Protein AF-A0A950KRA6-F1 (afdb_monomer_lite)

Secondary structure (DSSP, 8-state):
------------------------PPPP-------TTTS--HHHHHHHHTT--EEEETTTEEEESSTTTS-EEEE-SSHHHHHHHHHTTSSTTPEEETTEEEE-TT--HHHHHHHHHHHTTTSSPPP-

Sequence (128 aa):
MSQVKAMAAAGVAALVLSGCAGLAKPPGGRGRALDPRTAGQNYLACLRANHLQVSQRGRVGLQVGQPPDGAMIVFEPTAGIAEGQQIEAKAQGAEVIGAALLYPNHTPGSELTLIENCLGQGVKEPKE

Foldseek 3Di:
DDDDDDDDDDDDPPPPPPPPPPPVPPQPDPAQQQPLVPQPVQLVVLCVVVVWDWDDDPDFKIFTDDPPATKIKGFARWLSVVVVCVVVVNLPCFDRQTRITIRRRNPPPVSVVSSSVSCNVRRHRDDD

Radius of gyration: 25.75 Å; chains: 1; bounding box: 39×30×97 Å

pLDDT: mean 78.29, std 19.28, range [37.94, 97.56]

Structure (mmCIF, N/CA/C/O backbone):
data_AF-A0A950KRA6-F1
#
_entry.id   AF-A0A950KRA6-F1
#
loop_
_atom_site.group_PDB
_atom_site.id
_atom_site.type_symbol
_atom_site.label_atom_id
_atom_site.label_alt_id
_atom_site.label_comp_id
_atom_site.label_asym_id
_atom_site.label_entity_id
_atom_site.label_seq_id
_atom_site.pdbx_PDB_ins_code
_atom_site.Cartn_x
_atom_site.Cartn_y
_atom_site.Cartn_z
_atom_site.occupancy
_atom_site.B_iso_or_equiv
_atom_site.auth_seq_id
_atom_site.auth_comp_id
_atom_site.auth_asym_id
_atom_site.auth_atom_id
_atom_site.pdbx_PDB_model_num
ATOM 1 N N . MET A 1 1 ? 19.261 16.788 -84.123 1.00 37.94 1 MET A N 1
ATOM 2 C CA . MET A 1 1 ? 19.718 17.762 -83.105 1.00 37.94 1 MET A CA 1
ATOM 3 C C . MET A 1 1 ? 19.254 17.203 -81.761 1.00 37.94 1 MET A C 1
ATOM 5 O O . MET A 1 1 ? 18.070 17.257 -81.493 1.00 37.94 1 MET A O 1
ATOM 9 N N . SER A 1 2 ? 19.974 16.272 -81.130 1.00 44.88 2 SER A N 1
ATOM 10 C CA . SER A 1 2 ? 21.134 16.467 -80.239 1.00 44.88 2 SER A CA 1
ATOM 11 C C . SER A 1 2 ? 20.905 17.555 -79.184 1.00 44.88 2 SER A C 1
ATOM 13 O O . SER A 1 2 ? 20.818 18.715 -79.578 1.00 44.88 2 SER A O 1
ATOM 15 N N . GLN A 1 3 ? 20.792 17.162 -77.902 1.00 47.28 3 GLN A N 1
ATOM 16 C CA . GLN A 1 3 ? 21.569 17.618 -76.720 1.00 47.28 3 GLN A CA 1
ATOM 17 C C . GLN A 1 3 ? 20.993 16.931 -75.443 1.00 47.28 3 GLN A C 1
ATOM 19 O O . GLN A 1 3 ? 19.798 17.020 -75.196 1.00 47.28 3 GLN A O 1
ATOM 24 N N . VAL A 1 4 ? 21.709 15.961 -74.845 1.00 47.81 4 VAL A N 1
ATOM 25 C CA . VAL A 1 4 ? 22.500 16.015 -73.577 1.00 47.81 4 VAL A CA 1
ATOM 26 C C . VAL A 1 4 ? 21.626 15.877 -72.302 1.00 47.81 4 VAL A C 1
ATOM 28 O O . VAL A 1 4 ? 20.759 16.701 -72.077 1.00 47.81 4 VAL A O 1
ATOM 31 N N . LYS A 1 5 ? 21.622 14.753 -71.555 1.00 44.28 5 LYS A N 1
ATOM 32 C CA . LYS A 1 5 ? 22.588 14.156 -70.583 1.00 44.28 5 LYS A CA 1
ATOM 33 C C . LYS A 1 5 ? 22.610 14.826 -69.190 1.00 44.28 5 LYS A C 1
ATOM 35 O O . LYS A 1 5 ? 22.852 16.019 -69.106 1.00 44.28 5 LYS A O 1
ATOM 40 N N . ALA A 1 6 ? 22.576 13.960 -68.160 1.00 44.31 6 ALA A N 1
ATOM 41 C CA . ALA A 1 6 ? 23.125 14.128 -66.798 1.00 44.31 6 ALA A CA 1
ATOM 42 C C . ALA A 1 6 ? 22.351 15.080 -65.848 1.00 44.31 6 ALA A C 1
ATOM 44 O O . ALA A 1 6 ? 21.774 16.054 -66.292 1.00 44.31 6 ALA A O 1
ATOM 45 N N . MET A 1 7 ? 22.275 14.893 -64.527 1.00 50.66 7 MET A N 1
ATOM 46 C CA . MET A 1 7 ? 22.984 14.013 -63.596 1.00 50.66 7 MET A CA 1
ATOM 47 C C . MET A 1 7 ? 22.224 13.991 -62.255 1.00 50.66 7 MET A C 1
ATOM 49 O O . MET A 1 7 ? 21.517 14.936 -61.916 1.00 50.66 7 MET A O 1
ATOM 53 N N . ALA A 1 8 ? 22.416 12.920 -61.489 1.00 47.19 8 ALA A N 1
ATOM 54 C CA . ALA A 1 8 ? 22.098 12.831 -60.069 1.00 47.19 8 ALA A CA 1
ATOM 55 C C . ALA A 1 8 ? 22.865 13.871 -59.227 1.00 47.19 8 ALA A C 1
ATOM 57 O O . ALA A 1 8 ? 23.981 14.228 -59.596 1.00 47.19 8 ALA A O 1
ATOM 58 N N . 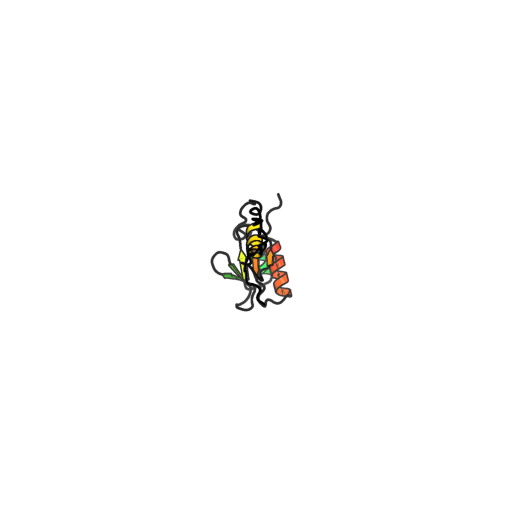ALA A 1 9 ? 22.319 14.250 -58.062 1.00 42.56 9 ALA A N 1
ATOM 59 C CA . ALA A 1 9 ? 22.957 14.082 -56.741 1.00 42.56 9 ALA A CA 1
ATOM 60 C C . ALA A 1 9 ? 22.447 15.076 -55.675 1.00 42.56 9 ALA A C 1
ATOM 62 O O . ALA A 1 9 ? 22.117 16.216 -55.974 1.00 42.56 9 ALA A O 1
ATOM 63 N N . ALA A 1 10 ? 22.529 14.602 -54.424 1.00 46.47 10 ALA A N 1
ATOM 64 C CA . ALA A 1 10 ? 22.533 15.322 -53.146 1.00 46.47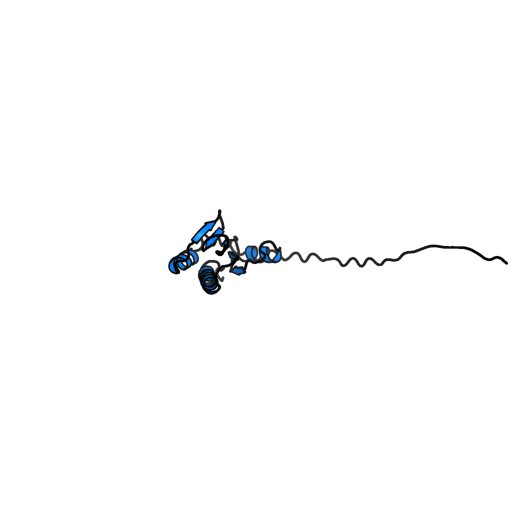 10 ALA A CA 1
ATOM 65 C C . ALA A 1 10 ? 21.193 15.965 -52.716 1.00 46.47 10 ALA A C 1
ATOM 67 O O . ALA A 1 10 ? 20.765 16.972 -53.253 1.00 46.47 10 ALA A O 1
ATOM 68 N N . GLY A 1 11 ? 20.447 15.454 -51.734 1.00 51.53 11 GLY A N 1
ATOM 69 C CA . GLY A 1 11 ? 20.886 14.757 -50.527 1.00 51.53 11 GLY A CA 1
ATOM 70 C C . GLY A 1 11 ? 21.213 15.760 -49.421 1.00 51.53 11 GLY A C 1
ATOM 71 O O . GLY A 1 11 ? 22.381 15.984 -49.141 1.00 51.53 11 GLY A O 1
ATOM 72 N N . VAL A 1 12 ? 20.184 16.338 -48.790 1.00 48.75 12 VAL A N 1
ATOM 73 C CA . VAL A 1 12 ? 20.272 16.952 -47.453 1.00 48.75 12 VAL A CA 1
ATOM 74 C C . VAL A 1 12 ? 18.973 16.633 -46.708 1.00 48.75 12 VAL A C 1
ATOM 76 O O . VAL A 1 12 ? 18.051 17.439 -46.633 1.00 48.75 12 VAL A O 1
ATOM 79 N N . ALA A 1 13 ? 18.871 15.408 -46.191 1.00 48.56 13 ALA A N 1
ATOM 80 C CA . ALA A 1 13 ? 17.908 15.107 -45.141 1.00 48.56 13 ALA A CA 1
ATOM 81 C C . ALA A 1 13 ? 18.483 15.686 -43.844 1.00 48.56 13 ALA A C 1
ATOM 83 O O . ALA A 1 13 ? 19.405 15.120 -43.258 1.00 48.56 13 ALA A O 1
ATOM 84 N N . ALA A 1 14 ? 17.983 16.850 -43.434 1.00 52.31 14 ALA A N 1
ATOM 85 C CA . ALA A 1 14 ? 18.266 17.406 -42.122 1.00 52.31 14 ALA A CA 1
ATOM 86 C C . ALA A 1 14 ? 17.615 16.498 -41.067 1.00 52.31 14 ALA A C 1
ATOM 88 O O . ALA A 1 14 ? 16.454 16.668 -40.701 1.00 52.31 14 ALA A O 1
ATOM 89 N N . LEU A 1 15 ? 18.361 15.489 -40.615 1.00 52.28 15 LEU A N 1
ATOM 90 C CA . LEU A 1 15 ? 18.061 14.748 -39.399 1.00 52.28 15 LEU A CA 1
ATOM 91 C C . LEU A 1 15 ? 18.217 15.728 -38.239 1.00 52.28 15 LEU A C 1
ATOM 93 O O . LEU A 1 15 ? 19.314 15.950 -37.728 1.00 52.28 15 LEU A O 1
ATOM 97 N N . VAL A 1 16 ? 17.110 16.355 -37.854 1.00 57.44 16 VAL A N 1
ATOM 98 C CA . VAL A 1 16 ? 17.010 17.065 -36.586 1.00 57.44 16 VAL A CA 1
ATOM 99 C C . VAL A 1 16 ? 17.116 15.984 -35.515 1.00 57.44 16 VAL A C 1
ATOM 101 O O . VAL A 1 16 ? 16.137 15.309 -35.207 1.00 57.44 16 VAL A O 1
ATOM 104 N N . LEU A 1 17 ? 18.326 15.756 -34.994 1.00 51.03 17 LEU A N 1
ATOM 105 C CA . LEU A 1 17 ? 18.496 15.040 -33.737 1.00 51.03 17 LEU A CA 1
ATOM 106 C C . LEU A 1 17 ? 17.823 15.902 -32.668 1.00 51.03 17 LEU A C 1
ATOM 108 O O . LEU A 1 17 ? 18.447 16.774 -32.065 1.00 51.03 17 LEU A O 1
ATOM 112 N N . SER A 1 18 ? 16.528 15.673 -32.452 1.00 54.06 18 SER A N 1
ATOM 113 C CA . SER A 1 18 ? 15.860 16.027 -31.212 1.00 54.06 18 SER A CA 1
ATOM 114 C C . SER A 1 18 ? 16.571 15.238 -30.122 1.00 54.06 18 SER A C 1
ATOM 116 O O . SER A 1 18 ? 16.256 14.076 -29.865 1.00 54.06 18 SER A O 1
ATOM 118 N N . GLY A 1 19 ? 17.608 15.844 -29.549 1.00 49.25 19 GLY A N 1
ATOM 119 C CA . GLY A 1 19 ? 18.229 15.352 -28.341 1.00 49.25 19 GLY A CA 1
ATOM 120 C C . GLY A 1 19 ? 17.133 15.264 -27.295 1.00 49.25 19 GLY A C 1
ATOM 121 O O . GLY A 1 19 ? 16.722 16.278 -26.736 1.00 49.25 19 GLY A O 1
ATOM 122 N N . CYS A 1 20 ? 16.639 14.052 -27.051 1.00 57.44 20 CYS A N 1
ATOM 123 C CA . CYS A 1 20 ? 16.002 13.713 -25.797 1.00 57.44 20 CYS A CA 1
ATOM 124 C C . CYS A 1 20 ? 17.089 13.907 -24.744 1.00 57.44 20 CYS A C 1
ATOM 126 O O . CYS A 1 20 ? 17.849 12.990 -24.439 1.00 57.44 20 CYS A O 1
ATOM 128 N N . ALA A 1 21 ? 17.228 15.143 -24.263 1.00 53.97 21 ALA A N 1
ATOM 129 C CA . ALA A 1 21 ? 17.930 15.424 -23.036 1.00 53.97 21 ALA A CA 1
ATOM 130 C C . ALA A 1 21 ? 17.238 14.552 -21.996 1.00 53.97 21 ALA A C 1
ATOM 132 O O . ALA A 1 21 ? 16.096 14.812 -21.615 1.00 53.97 21 ALA A O 1
ATOM 133 N N . GLY A 1 22 ? 17.895 13.447 -21.645 1.00 54.59 22 GLY A N 1
ATOM 134 C CA . GLY A 1 22 ? 17.508 12.609 -20.533 1.00 54.59 22 GLY A CA 1
ATOM 135 C C . GLY A 1 22 ? 17.554 13.496 -19.309 1.00 54.59 22 GLY A C 1
ATOM 136 O O . GLY A 1 22 ? 18.608 13.679 -18.704 1.00 54.59 22 GLY A O 1
ATOM 137 N N . LEU A 1 23 ? 16.413 14.100 -18.990 1.00 49.47 23 LEU A N 1
ATOM 138 C CA . LEU A 1 23 ? 16.168 14.740 -17.721 1.00 49.47 23 LEU A CA 1
ATOM 139 C C . LEU A 1 23 ? 16.108 13.589 -16.718 1.00 49.47 23 LEU A C 1
ATOM 141 O O . LEU A 1 23 ? 15.041 13.077 -16.388 1.00 49.47 23 LEU A O 1
ATOM 145 N N . ALA A 1 24 ? 17.285 13.098 -16.328 1.00 54.78 24 ALA A N 1
ATOM 146 C CA . ALA A 1 24 ? 17.423 12.163 -15.236 1.00 54.78 24 ALA A CA 1
ATOM 147 C C . ALA A 1 24 ? 16.881 12.894 -14.010 1.00 54.78 24 ALA A C 1
ATOM 149 O O . ALA A 1 24 ? 17.511 13.824 -13.499 1.00 54.78 24 ALA A O 1
ATOM 150 N N . LYS A 1 25 ? 15.654 12.532 -13.616 1.00 53.78 25 LYS A N 1
ATOM 151 C CA . LYS A 1 25 ? 15.007 13.047 -12.413 1.00 53.78 25 LYS A CA 1
ATOM 152 C C . LYS A 1 25 ? 16.011 12.868 -11.268 1.00 53.78 25 LYS A C 1
ATOM 154 O O . LYS A 1 25 ? 16.517 11.755 -11.098 1.00 53.78 25 LYS A O 1
ATOM 159 N N . PRO A 1 26 ? 16.363 13.935 -10.525 1.00 45.81 26 PRO A N 1
ATOM 160 C CA . PRO A 1 26 ? 17.222 13.777 -9.365 1.00 45.81 26 PRO A CA 1
ATOM 161 C C . PRO A 1 26 ? 16.579 12.731 -8.447 1.00 45.81 26 PRO A C 1
ATOM 163 O O . PRO A 1 26 ? 15.351 12.744 -8.301 1.00 45.81 26 PRO A O 1
ATOM 166 N N . PRO A 1 27 ? 17.365 11.806 -7.867 1.00 53.84 27 PRO A N 1
ATOM 167 C CA . PRO A 1 27 ? 16.826 10.846 -6.918 1.00 53.84 27 PRO A CA 1
ATOM 168 C C . PRO A 1 27 ? 16.094 11.641 -5.838 1.00 53.84 27 PRO A C 1
ATOM 170 O O . PRO A 1 27 ? 16.676 12.556 -5.247 1.00 53.84 27 PRO A O 1
ATOM 173 N N . GLY A 1 28 ? 14.803 11.338 -5.662 1.00 49.22 28 GLY A N 1
ATOM 174 C CA . GLY A 1 28 ? 13.961 11.950 -4.640 1.00 49.22 28 GLY A CA 1
ATOM 175 C C . GLY A 1 28 ? 14.698 11.969 -3.305 1.00 49.22 28 GLY A C 1
ATOM 176 O O . GLY A 1 28 ? 15.484 11.060 -3.023 1.00 49.22 28 GLY A O 1
ATOM 177 N N . GLY A 1 29 ? 14.507 13.056 -2.551 1.00 51.16 29 GLY A N 1
ATOM 178 C CA . GLY A 1 29 ? 15.271 13.383 -1.350 1.00 51.16 29 GLY A CA 1
ATOM 179 C C . GLY A 1 29 ? 15.576 12.159 -0.489 1.00 51.16 29 GLY A C 1
ATOM 180 O O . GLY A 1 29 ? 14.729 11.287 -0.303 1.00 51.16 29 GLY A O 1
ATOM 181 N N . ARG A 1 30 ? 16.810 12.095 0.024 1.00 51.09 30 ARG A N 1
ATOM 182 C CA . ARG A 1 30 ? 17.278 11.056 0.952 1.00 51.09 30 ARG A CA 1
ATOM 183 C C . ARG A 1 30 ? 16.591 11.228 2.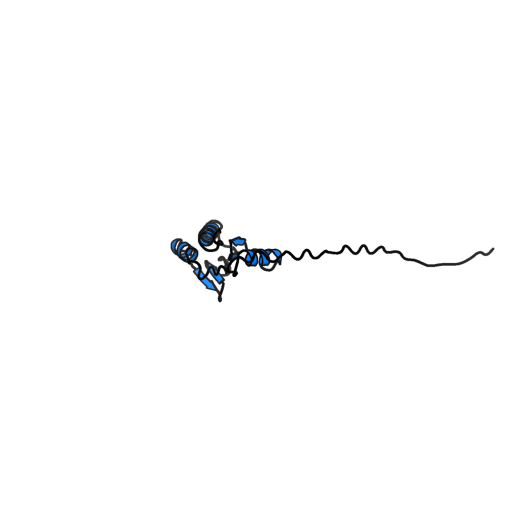314 1.00 51.09 30 ARG A C 1
ATOM 185 O O . ARG A 1 30 ? 17.252 11.515 3.307 1.00 51.09 30 ARG A O 1
ATOM 192 N N . GLY A 1 31 ? 15.269 11.099 2.352 1.00 55.72 31 GLY A N 1
ATOM 193 C CA . GLY A 1 31 ? 14.537 10.882 3.586 1.00 55.72 31 GLY A CA 1
ATOM 194 C C . GLY A 1 31 ? 15.056 9.608 4.245 1.00 55.72 31 GLY A C 1
ATOM 195 O O . GLY A 1 31 ? 15.573 8.703 3.577 1.00 55.72 31 GLY A O 1
ATOM 196 N N . ARG A 1 32 ? 14.968 9.533 5.574 1.00 60.56 32 ARG A N 1
ATOM 197 C CA . ARG A 1 32 ? 15.216 8.271 6.279 1.00 60.56 32 ARG A CA 1
ATOM 198 C C . ARG A 1 32 ? 14.346 7.187 5.647 1.00 60.56 32 ARG A C 1
ATOM 200 O O . ARG A 1 32 ? 13.166 7.427 5.423 1.00 60.56 32 ARG A O 1
ATOM 207 N N . ALA A 1 33 ? 14.927 6.011 5.401 1.00 62.41 33 ALA A N 1
ATOM 208 C CA . ALA A 1 33 ? 14.157 4.846 4.986 1.00 62.41 33 ALA A CA 1
ATOM 209 C C . ALA A 1 33 ? 13.050 4.607 6.023 1.00 62.41 33 ALA A C 1
ATOM 211 O O . ALA A 1 33 ? 13.328 4.236 7.167 1.00 62.41 33 ALA A O 1
ATOM 212 N N . LEU A 1 34 ? 11.812 4.892 5.633 1.00 62.84 34 LEU A N 1
ATOM 213 C CA . LEU A 1 34 ? 10.637 4.540 6.395 1.00 62.84 34 LEU A CA 1
ATOM 214 C C . LEU A 1 34 ? 10.358 3.090 6.036 1.00 62.84 34 LEU A C 1
ATOM 216 O O . LEU A 1 34 ? 9.938 2.794 4.926 1.00 62.84 34 LEU A O 1
ATOM 220 N N . ASP A 1 35 ? 10.601 2.168 6.959 1.00 64.88 35 ASP A N 1
ATOM 221 C CA . ASP A 1 35 ? 10.034 0.838 6.807 1.00 64.88 35 ASP A CA 1
ATOM 222 C C . ASP A 1 35 ? 8.636 0.866 7.440 1.00 64.88 35 ASP A C 1
ATOM 224 O O . ASP A 1 35 ? 8.540 0.735 8.665 1.00 64.88 35 ASP A O 1
ATOM 228 N N . PRO A 1 36 ? 7.545 1.032 6.665 1.00 61.84 36 PRO A N 1
ATOM 229 C CA . PRO A 1 36 ? 6.182 1.032 7.196 1.00 61.84 36 PRO A CA 1
ATOM 230 C C . PRO A 1 36 ? 5.810 -0.305 7.855 1.00 61.84 36 PRO A C 1
ATOM 232 O O . PRO A 1 36 ? 4.761 -0.422 8.474 1.00 61.84 36 PRO A O 1
ATOM 235 N N . ARG A 1 37 ? 6.647 -1.346 7.784 1.00 62.41 37 ARG A N 1
ATOM 236 C CA . ARG A 1 37 ? 6.462 -2.575 8.570 1.00 62.41 37 ARG A CA 1
ATOM 237 C C . ARG A 1 37 ? 6.932 -2.413 10.019 1.00 62.41 37 ARG A C 1
ATOM 239 O O . ARG A 1 37 ? 6.500 -3.188 10.871 1.00 62.41 37 ARG A O 1
ATOM 246 N N . THR A 1 38 ? 7.808 -1.446 10.300 1.00 61.47 38 THR A N 1
ATOM 247 C CA . THR A 1 38 ? 8.429 -1.221 11.621 1.00 61.47 38 THR A CA 1
ATOM 248 C C . THR A 1 38 ? 8.109 0.147 12.225 1.00 61.47 38 THR A C 1
ATOM 250 O O . THR A 1 38 ? 8.038 0.263 13.447 1.00 61.47 38 THR A O 1
ATOM 253 N N . ALA A 1 39 ? 7.849 1.167 11.401 1.00 57.81 39 ALA A N 1
ATOM 254 C CA . ALA A 1 39 ? 7.203 2.397 11.841 1.00 57.81 39 ALA A CA 1
ATOM 255 C C . ALA A 1 39 ? 5.769 2.045 12.256 1.00 57.81 39 ALA A C 1
ATOM 257 O O . ALA A 1 39 ? 5.074 1.374 11.496 1.00 57.81 39 ALA A O 1
ATOM 258 N N . GLY A 1 40 ? 5.381 2.411 13.485 1.00 59.69 40 GLY A N 1
ATOM 259 C CA . GLY A 1 40 ? 4.198 1.911 14.200 1.00 59.69 40 GLY A CA 1
ATOM 260 C C . GLY A 1 40 ? 3.053 1.474 13.284 1.00 59.69 40 GLY A C 1
ATOM 261 O O . GLY A 1 40 ? 2.509 2.284 12.537 1.00 59.69 40 GLY A O 1
ATOM 262 N N . GLN A 1 41 ? 2.711 0.181 13.335 1.00 65.62 41 GLN A N 1
ATOM 263 C CA . GLN A 1 41 ? 1.754 -0.505 12.452 1.00 65.62 41 GLN A CA 1
ATOM 264 C C . GLN A 1 41 ? 0.286 -0.072 12.669 1.00 65.62 41 GLN A C 1
ATOM 266 O O . GLN A 1 41 ? -0.637 -0.888 12.630 1.00 65.62 41 GLN A O 1
ATOM 271 N N . ASN A 1 42 ? 0.048 1.219 12.894 1.00 78.88 42 ASN A N 1
ATOM 272 C CA . ASN A 1 42 ? -1.262 1.805 13.145 1.00 78.88 42 ASN A CA 1
ATOM 273 C C . ASN A 1 42 ? -2.226 1.530 11.986 1.00 78.88 42 ASN A C 1
ATOM 275 O O . ASN A 1 42 ? -3.404 1.284 12.224 1.00 78.88 42 ASN A O 1
ATOM 279 N N . TYR A 1 43 ? -1.728 1.449 10.747 1.00 86.38 43 TYR A N 1
ATOM 280 C CA . TYR A 1 43 ? -2.554 1.051 9.606 1.00 86.38 43 TYR A CA 1
ATOM 281 C C . TYR A 1 43 ? -3.017 -0.412 9.701 1.00 86.38 43 TYR A C 1
ATOM 283 O O . TYR A 1 43 ? -4.181 -0.671 9.438 1.00 86.38 43 TYR A O 1
ATOM 291 N N . LEU A 1 44 ? -2.182 -1.375 10.127 1.00 88.06 44 LEU A N 1
ATOM 292 C CA . LEU A 1 44 ? -2.622 -2.772 10.298 1.00 88.06 44 LEU A CA 1
ATOM 293 C C . LEU A 1 44 ? -3.663 -2.899 11.408 1.00 88.06 44 LEU A C 1
ATOM 295 O O . LEU A 1 44 ? -4.622 -3.657 11.266 1.00 88.06 44 LEU A O 1
ATOM 299 N N . ALA A 1 45 ? -3.481 -2.160 12.504 1.00 89.25 45 ALA A N 1
ATOM 300 C CA . ALA A 1 45 ? -4.479 -2.083 13.562 1.00 89.25 45 ALA A CA 1
ATOM 301 C C . ALA A 1 45 ? -5.793 -1.480 13.036 1.00 89.25 45 ALA A C 1
ATOM 303 O O . ALA A 1 45 ? -6.851 -2.058 13.263 1.00 89.25 45 ALA A O 1
ATOM 304 N N . CYS A 1 46 ? -5.722 -0.389 12.266 1.00 92.00 46 CYS A N 1
ATOM 305 C CA . CYS A 1 46 ? -6.877 0.244 11.630 1.00 92.00 46 CYS A CA 1
ATOM 306 C C . CYS A 1 46 ? -7.600 -0.699 10.655 1.00 92.00 46 CYS A C 1
ATOM 308 O O . CYS A 1 46 ? -8.819 -0.839 10.736 1.00 92.00 46 CYS A O 1
ATOM 310 N N . LEU A 1 47 ? -6.870 -1.400 9.780 1.00 92.44 47 LEU A N 1
ATOM 311 C CA . LEU A 1 47 ? -7.454 -2.348 8.825 1.00 92.44 47 LEU A CA 1
ATOM 312 C C . LEU A 1 47 ? -8.205 -3.468 9.562 1.00 92.44 47 LEU A C 1
ATOM 314 O O . LEU A 1 47 ? -9.345 -3.782 9.228 1.00 92.44 47 LEU A O 1
ATOM 318 N N . ARG A 1 48 ? -7.599 -4.025 10.620 1.00 91.25 48 ARG A N 1
ATOM 319 C CA . ARG A 1 48 ? -8.226 -5.070 11.445 1.00 91.25 48 ARG A CA 1
ATOM 320 C C . ARG A 1 48 ? -9.422 -4.557 12.244 1.00 91.25 48 ARG A C 1
ATOM 322 O O . ARG A 1 48 ? -10.404 -5.280 12.372 1.00 91.25 48 ARG A O 1
ATOM 329 N N . ALA A 1 49 ? -9.358 -3.330 12.760 1.00 93.69 49 ALA A N 1
ATOM 330 C CA . ALA A 1 49 ? -10.463 -2.700 13.483 1.00 93.69 49 ALA A CA 1
ATOM 331 C C . ALA A 1 49 ? -11.685 -2.452 12.582 1.00 93.69 49 ALA A C 1
ATOM 333 O O . ALA A 1 49 ? -12.810 -2.491 13.064 1.00 93.69 49 ALA A O 1
ATOM 334 N N . ASN A 1 50 ? -11.472 -2.268 11.276 1.00 95.06 50 ASN A N 1
ATOM 335 C CA . ASN A 1 50 ? -12.535 -2.191 10.270 1.00 95.06 50 ASN A CA 1
ATOM 336 C C . ASN A 1 50 ? -12.961 -3.570 9.731 1.00 95.06 50 ASN A C 1
ATOM 338 O O . ASN A 1 50 ? -13.645 -3.649 8.715 1.00 95.06 50 ASN A 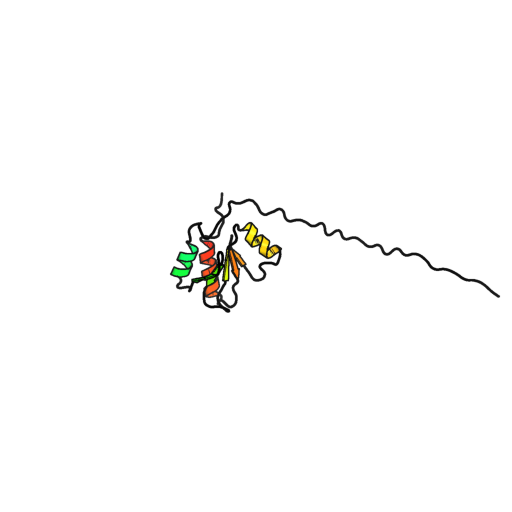O 1
ATOM 342 N N . HIS A 1 51 ? -12.560 -4.662 10.392 1.00 95.19 51 HIS A N 1
ATOM 343 C CA . HIS A 1 51 ? -12.894 -6.041 10.021 1.00 95.19 51 HIS A CA 1
ATOM 344 C C . HIS A 1 51 ? -12.448 -6.456 8.610 1.00 95.19 51 HIS A C 1
ATOM 346 O O . HIS A 1 51 ? -12.981 -7.411 8.042 1.00 95.19 51 HIS A O 1
ATOM 352 N N . LEU A 1 52 ? -11.435 -5.785 8.058 1.00 94.88 52 LEU A N 1
ATOM 353 C CA . LEU A 1 52 ? -10.877 -6.152 6.765 1.00 94.88 52 LEU A CA 1
ATOM 354 C C . LEU A 1 52 ? -10.008 -7.404 6.910 1.00 94.88 52 LEU A C 1
ATOM 356 O O . LEU A 1 52 ? -9.163 -7.506 7.807 1.00 94.88 52 LEU A O 1
ATOM 360 N N . GLN A 1 53 ? -10.205 -8.370 6.014 1.00 94.31 53 GLN A N 1
ATOM 361 C CA . GLN A 1 53 ? -9.364 -9.563 5.962 1.00 94.31 53 GLN A CA 1
ATOM 362 C C . GLN A 1 53 ? -8.003 -9.175 5.395 1.00 94.31 53 GLN A C 1
ATOM 364 O O . GLN A 1 53 ? -7.909 -8.842 4.221 1.00 94.31 53 GLN A O 1
ATOM 369 N N . VAL A 1 54 ? -6.952 -9.221 6.212 1.00 93.62 54 VAL A N 1
ATOM 370 C CA . VAL A 1 54 ? -5.591 -8.874 5.782 1.00 93.62 54 VAL A CA 1
ATOM 371 C C . VAL A 1 54 ? -4.680 -10.083 5.916 1.00 93.62 54 VAL A C 1
ATOM 373 O O . VAL A 1 54 ? -4.563 -10.665 6.995 1.00 93.62 54 VAL A O 1
ATOM 376 N N . SER A 1 55 ? -3.983 -10.426 4.838 1.00 93.19 55 SER A N 1
ATOM 377 C CA . SER A 1 55 ? -2.952 -11.463 4.824 1.00 93.19 55 SER A CA 1
ATOM 378 C C . SER A 1 55 ? -1.636 -10.917 4.277 1.00 93.19 55 SER A C 1
ATOM 380 O O . SER A 1 55 ? -1.612 -9.982 3.478 1.00 93.19 55 SER A O 1
ATOM 382 N N . GLN A 1 56 ? -0.513 -11.466 4.739 1.00 91.19 56 GLN A N 1
ATOM 383 C CA . GLN A 1 56 ? 0.793 -11.103 4.193 1.00 91.19 56 GLN A CA 1
ATOM 384 C C . GLN A 1 56 ? 1.000 -11.762 2.831 1.00 91.19 56 GLN A C 1
ATOM 386 O O . GLN A 1 56 ? 0.733 -12.950 2.655 1.00 91.19 56 GLN A O 1
ATOM 391 N N . ARG A 1 57 ? 1.541 -10.995 1.884 1.00 89.75 57 ARG A N 1
ATOM 392 C CA . ARG A 1 57 ? 1.927 -11.462 0.554 1.00 89.75 57 ARG A CA 1
ATOM 393 C C . ARG A 1 57 ? 3.416 -11.203 0.347 1.00 89.75 57 ARG A C 1
ATOM 395 O O . ARG A 1 57 ? 3.846 -10.088 0.063 1.00 89.75 57 ARG A O 1
ATOM 402 N N . GLY A 1 58 ? 4.223 -12.251 0.487 1.00 88.00 58 GLY A N 1
ATOM 403 C CA . GLY A 1 58 ? 5.680 -12.126 0.422 1.00 88.00 58 GLY A CA 1
ATOM 404 C C . GLY A 1 58 ? 6.248 -11.292 1.577 1.00 88.00 58 GLY A C 1
ATOM 405 O O . GLY A 1 58 ? 5.693 -11.267 2.670 1.00 88.00 58 GLY A O 1
ATOM 406 N N . ARG A 1 59 ? 7.389 -10.628 1.349 1.00 85.38 59 ARG A N 1
ATOM 407 C CA . ARG A 1 59 ? 8.128 -9.903 2.407 1.00 85.38 59 ARG A CA 1
ATOM 408 C C . ARG A 1 59 ? 7.686 -8.453 2.619 1.00 85.38 59 ARG A C 1
ATOM 410 O O . ARG A 1 59 ? 7.993 -7.871 3.660 1.00 85.38 59 ARG A O 1
ATOM 417 N N . VAL A 1 60 ? 7.061 -7.855 1.610 1.00 87.44 60 VAL A N 1
ATOM 418 C CA . VAL A 1 60 ? 6.753 -6.413 1.553 1.00 87.44 60 VAL A CA 1
ATOM 419 C C . VAL A 1 60 ? 5.315 -6.136 1.121 1.00 87.44 60 VAL A C 1
ATOM 421 O O . VAL A 1 60 ? 4.956 -4.983 0.922 1.00 87.44 60 VAL A O 1
ATOM 424 N N . GLY A 1 61 ? 4.494 -7.175 0.958 1.00 91.50 61 GLY A N 1
ATOM 425 C CA . GLY A 1 61 ? 3.130 -7.043 0.470 1.00 91.50 61 GLY A CA 1
ATOM 426 C C . GLY A 1 61 ? 2.083 -7.426 1.507 1.00 91.50 61 GLY A C 1
ATOM 427 O O . GLY A 1 61 ? 2.306 -8.297 2.353 1.00 91.50 61 GLY A O 1
ATOM 428 N N . LEU A 1 62 ? 0.911 -6.816 1.389 1.00 93.44 62 LEU A N 1
ATOM 429 C CA . LEU A 1 62 ? -0.323 -7.244 2.031 1.00 93.44 62 LEU A CA 1
ATOM 430 C C . LEU A 1 62 ? -1.393 -7.463 0.968 1.00 93.44 62 LEU A C 1
ATOM 432 O O . LEU A 1 62 ? -1.454 -6.754 -0.033 1.00 93.44 62 LEU A O 1
ATOM 436 N N . GLN A 1 63 ? -2.247 -8.438 1.219 1.00 95.94 63 GLN A N 1
ATOM 437 C CA . GLN A 1 63 ? -3.484 -8.657 0.496 1.00 95.94 63 GLN A CA 1
ATOM 438 C C . GLN A 1 63 ? -4.633 -8.321 1.443 1.00 95.94 63 GLN A C 1
ATOM 440 O O . GLN A 1 63 ? -4.705 -8.882 2.539 1.00 95.94 63 GLN A O 1
ATOM 445 N N . VAL A 1 64 ? -5.510 -7.416 1.019 1.00 96.00 64 VAL A N 1
ATOM 446 C CA . VAL A 1 64 ? -6.776 -7.114 1.689 1.00 96.00 64 VAL A CA 1
ATOM 447 C C . VAL A 1 64 ? -7.892 -7.792 0.898 1.00 96.00 64 VAL A C 1
ATOM 449 O O . VAL A 1 64 ? -7.913 -7.701 -0.326 1.00 96.00 64 VAL A O 1
ATOM 452 N N . GLY A 1 65 ? -8.766 -8.543 1.563 1.00 95.00 65 GLY A N 1
ATOM 453 C CA . GLY A 1 65 ? -9.755 -9.395 0.901 1.00 95.00 65 GLY A CA 1
ATOM 454 C C . GLY A 1 65 ? -9.134 -10.622 0.219 1.00 95.00 65 GLY A C 1
ATOM 455 O O . GLY A 1 65 ? -8.042 -11.070 0.578 1.00 95.00 65 GLY A O 1
ATOM 456 N N . GLN A 1 66 ? -9.846 -11.188 -0.758 1.00 93.50 66 GLN A N 1
ATOM 457 C CA . GLN A 1 66 ? -9.430 -12.398 -1.474 1.00 93.50 66 GLN A CA 1
ATOM 458 C C . GLN A 1 66 ? -8.973 -12.070 -2.903 1.00 93.50 66 GLN A C 1
ATOM 460 O O . GLN A 1 66 ? -9.637 -11.288 -3.584 1.00 93.50 66 GLN A O 1
ATOM 465 N N . PRO A 1 67 ? -7.878 -12.670 -3.398 1.00 92.00 67 PRO A N 1
ATOM 466 C CA . PRO A 1 67 ? -7.533 -12.602 -4.813 1.00 92.00 67 PRO A CA 1
ATOM 467 C C . PRO A 1 67 ? -8.620 -13.247 -5.701 1.00 92.00 67 PRO A C 1
ATOM 469 O O . PRO A 1 67 ? -9.242 -14.221 -5.274 1.00 92.00 67 PRO A O 1
ATOM 472 N N . PRO A 1 68 ? -8.804 -12.781 -6.950 1.00 91.31 68 PRO A N 1
ATOM 473 C CA . PRO A 1 68 ? -8.070 -11.686 -7.593 1.00 91.31 68 PRO A CA 1
ATOM 474 C C . PRO A 1 68 ? -8.625 -10.288 -7.270 1.00 91.31 68 PRO A C 1
ATOM 476 O O . PRO A 1 68 ? -8.018 -9.297 -7.666 1.00 91.31 68 PRO A O 1
ATOM 479 N N . ASP A 1 69 ? -9.754 -10.203 -6.570 1.00 91.56 69 ASP A N 1
ATOM 480 C CA . ASP A 1 69 ? -10.557 -8.979 -6.500 1.00 91.56 69 ASP A CA 1
ATOM 481 C C . ASP A 1 69 ? -10.116 -8.007 -5.406 1.00 91.56 69 ASP A C 1
ATOM 483 O O . ASP A 1 69 ? -10.223 -6.794 -5.582 1.00 91.56 69 ASP A O 1
ATOM 487 N N . GLY A 1 70 ? -9.592 -8.521 -4.295 1.00 95.25 70 GLY A N 1
ATOM 488 C CA . GLY A 1 70 ? -9.183 -7.710 -3.156 1.00 95.25 70 GLY A CA 1
ATOM 489 C C . GLY A 1 70 ? -7.925 -6.878 -3.417 1.00 95.25 70 GLY A C 1
ATOM 490 O O . GLY A 1 70 ? -7.046 -7.278 -4.189 1.00 95.25 70 GLY A O 1
ATOM 491 N N . ALA A 1 71 ? -7.803 -5.740 -2.737 1.00 97.56 71 ALA A N 1
ATOM 492 C CA . ALA A 1 71 ? -6.691 -4.814 -2.906 1.00 97.56 71 ALA A CA 1
ATOM 493 C C . ALA A 1 71 ? -5.346 -5.423 -2.489 1.00 97.56 71 ALA A C 1
ATOM 495 O O . ALA A 1 71 ? -5.234 -6.157 -1.503 1.00 97.56 71 ALA A O 1
ATOM 496 N N . MET A 1 72 ? -4.290 -5.056 -3.209 1.00 97.00 72 MET A N 1
ATOM 497 C CA . MET A 1 72 ? -2.917 -5.408 -2.858 1.00 97.00 72 MET A CA 1
ATOM 498 C C . MET A 1 72 ? -2.153 -4.156 -2.443 1.00 97.00 72 MET A C 1
ATOM 500 O O . MET A 1 72 ? -2.178 -3.150 -3.137 1.00 97.00 72 MET A O 1
ATOM 504 N N . ILE A 1 73 ? -1.427 -4.231 -1.334 1.00 94.88 73 ILE A N 1
ATOM 505 C CA . ILE A 1 73 ? -0.557 -3.156 -0.857 1.00 94.88 73 ILE A CA 1
ATOM 506 C C . ILE A 1 73 ? 0.879 -3.647 -0.968 1.00 94.88 73 ILE A C 1
ATOM 508 O O . ILE A 1 73 ? 1.188 -4.727 -0.468 1.00 94.88 73 ILE A O 1
ATOM 512 N N . VAL A 1 74 ? 1.759 -2.872 -1.592 1.00 94.12 74 VAL A N 1
ATOM 513 C CA . VAL A 1 74 ? 3.201 -3.141 -1.648 1.00 94.12 74 VAL A CA 1
ATOM 514 C C . VAL A 1 74 ? 3.934 -1.982 -0.993 1.00 94.12 74 VAL A C 1
ATOM 516 O O . VAL A 1 74 ? 3.721 -0.830 -1.354 1.00 94.12 74 VAL A O 1
ATOM 519 N N . PHE A 1 75 ? 4.784 -2.276 -0.018 1.00 90.75 75 PHE A N 1
ATOM 520 C CA . PHE A 1 75 ? 5.555 -1.262 0.688 1.00 90.75 75 PHE A CA 1
ATOM 521 C C . PHE A 1 75 ? 6.935 -1.081 0.073 1.00 90.75 75 PHE A C 1
ATOM 523 O O . PHE A 1 75 ? 7.685 -2.045 -0.089 1.00 90.75 75 PHE A O 1
ATOM 530 N N . GLU A 1 76 ? 7.275 0.173 -0.186 1.00 90.06 76 GLU A N 1
ATOM 531 C CA . GLU A 1 76 ? 8.605 0.617 -0.570 1.00 90.06 76 GLU A CA 1
ATOM 532 C C . GLU A 1 76 ? 9.340 1.224 0.638 1.00 90.06 76 GLU A C 1
ATOM 534 O O . GLU A 1 76 ? 8.711 1.584 1.635 1.00 90.06 76 GLU A O 1
ATOM 539 N N . PRO A 1 77 ? 10.679 1.349 0.593 1.00 86.06 77 PRO A N 1
ATOM 540 C CA . PRO A 1 77 ? 11.442 1.912 1.708 1.00 86.06 77 PRO A CA 1
ATOM 541 C C . PRO A 1 77 ? 11.235 3.415 1.950 1.00 86.06 77 PRO A C 1
ATOM 543 O O . PRO A 1 77 ? 11.626 3.911 3.001 1.00 86.06 77 PRO A O 1
ATOM 546 N N . THR A 1 78 ? 10.725 4.172 0.976 1.00 84.69 78 THR A N 1
ATOM 547 C CA . THR A 1 78 ? 10.427 5.610 1.113 1.00 84.69 78 THR A CA 1
ATOM 548 C C . THR A 1 78 ? 9.282 6.005 0.189 1.00 84.69 78 THR A C 1
ATOM 550 O O . THR A 1 78 ? 8.989 5.304 -0.786 1.00 84.69 78 THR A O 1
ATOM 553 N N . ALA A 1 79 ? 8.671 7.164 0.449 1.00 87.25 79 ALA A N 1
ATOM 554 C CA . ALA A 1 79 ? 7.650 7.705 -0.443 1.00 87.25 79 ALA A CA 1
ATOM 555 C C . ALA A 1 79 ? 8.224 8.059 -1.822 1.00 87.25 79 ALA A C 1
ATOM 557 O O . ALA A 1 79 ? 7.605 7.784 -2.847 1.00 87.25 79 ALA A O 1
ATOM 558 N N . GLY A 1 80 ? 9.455 8.582 -1.857 1.00 88.94 80 GLY A N 1
ATOM 559 C CA . GLY A 1 80 ? 10.146 8.892 -3.109 1.00 88.94 80 GLY A CA 1
ATOM 560 C C . GLY A 1 80 ? 10.407 7.663 -3.987 1.00 88.94 80 GLY A C 1
ATOM 561 O O . GLY A 1 80 ? 10.342 7.772 -5.210 1.00 88.94 80 GLY A O 1
ATOM 562 N N . ILE A 1 81 ? 10.664 6.489 -3.392 1.00 90.25 81 ILE A N 1
ATOM 563 C CA . ILE A 1 81 ? 10.793 5.238 -4.155 1.00 90.25 81 ILE A CA 1
ATOM 564 C C . ILE A 1 81 ? 9.428 4.818 -4.709 1.00 90.25 81 ILE A C 1
ATOM 566 O O . ILE A 1 81 ? 9.345 4.515 -5.896 1.00 90.25 81 ILE A O 1
ATOM 570 N N . ALA A 1 82 ? 8.363 4.859 -3.901 1.00 91.06 82 ALA A N 1
ATOM 571 C CA . ALA A 1 82 ? 7.010 4.538 -4.364 1.00 91.06 82 ALA A CA 1
ATOM 572 C C . ALA A 1 82 ? 6.568 5.439 -5.534 1.00 91.06 82 ALA A C 1
ATOM 574 O O . ALA A 1 82 ? 6.121 4.937 -6.566 1.00 91.06 82 ALA A O 1
ATOM 575 N N . GLU A 1 83 ? 6.777 6.754 -5.429 1.00 92.12 83 GLU A N 1
ATOM 576 C CA . GLU A 1 83 ? 6.516 7.702 -6.522 1.00 92.12 83 GLU A CA 1
ATOM 577 C C . GLU A 1 83 ? 7.380 7.392 -7.758 1.00 92.12 83 GLU A C 1
ATOM 579 O O . GLU A 1 83 ? 6.895 7.396 -8.892 1.00 92.12 83 GLU A O 1
ATOM 584 N N . GLY A 1 84 ? 8.658 7.063 -7.546 1.00 93.56 84 GLY A N 1
ATOM 585 C CA . GLY A 1 84 ? 9.573 6.650 -8.608 1.00 93.56 84 GLY A CA 1
ATOM 586 C C . GLY A 1 84 ? 9.052 5.455 -9.411 1.00 93.56 84 GLY A C 1
ATOM 587 O O . GLY A 1 84 ? 9.086 5.491 -10.640 1.00 93.56 84 GLY A O 1
ATOM 588 N N . GLN A 1 85 ? 8.488 4.439 -8.749 1.00 94.75 85 GLN A N 1
ATOM 589 C CA . GLN A 1 85 ? 7.920 3.266 -9.428 1.00 94.75 85 GLN A CA 1
ATOM 590 C C . GLN A 1 85 ? 6.756 3.630 -10.363 1.00 94.75 85 GLN A C 1
ATOM 592 O O . GLN A 1 85 ? 6.609 3.019 -11.425 1.00 94.75 85 GLN A O 1
ATOM 597 N N . GLN A 1 86 ? 5.931 4.622 -10.015 1.00 90.94 86 GLN A N 1
ATOM 598 C CA . GLN A 1 86 ? 4.877 5.103 -10.915 1.00 90.94 86 GLN A CA 1
ATOM 599 C C . GLN A 1 86 ? 5.456 5.831 -12.130 1.00 90.94 86 GLN A C 1
ATOM 601 O O . GLN A 1 86 ? 5.033 5.578 -13.258 1.00 90.94 86 GLN A O 1
ATOM 606 N N . ILE A 1 87 ? 6.445 6.703 -11.913 1.00 90.56 87 ILE A N 1
ATOM 607 C CA . ILE A 1 87 ? 7.095 7.483 -12.979 1.00 90.56 87 ILE A CA 1
ATOM 608 C C . ILE A 1 87 ? 7.806 6.568 -13.975 1.00 90.56 87 ILE A C 1
ATOM 610 O O . ILE A 1 87 ? 7.747 6.789 -15.181 1.00 90.56 87 ILE A O 1
ATOM 614 N N . GLU A 1 88 ? 8.442 5.513 -13.477 1.00 95.00 88 GLU A N 1
ATOM 615 C CA . GLU A 1 88 ? 9.113 4.501 -14.292 1.00 95.00 88 GLU A CA 1
ATOM 616 C C . GLU A 1 88 ? 8.140 3.490 -14.923 1.00 95.00 88 GLU A C 1
ATOM 618 O O . GLU A 1 88 ? 8.582 2.509 -15.518 1.00 95.00 88 GLU A O 1
ATOM 623 N N . ALA A 1 89 ? 6.824 3.705 -14.796 1.00 93.06 89 ALA A N 1
ATOM 624 C CA . ALA A 1 89 ? 5.771 2.819 -15.292 1.00 93.06 89 ALA A CA 1
ATOM 625 C C . ALA A 1 89 ? 5.846 1.374 -14.750 1.00 93.06 89 ALA A C 1
ATOM 627 O O . ALA A 1 89 ? 5.320 0.446 -15.362 1.00 93.06 89 ALA A O 1
ATOM 628 N N . LYS A 1 90 ? 6.465 1.175 -13.581 1.00 94.19 90 LYS A N 1
ATOM 629 C CA . LYS A 1 90 ? 6.591 -0.127 -12.904 1.00 94.19 90 LYS A CA 1
ATOM 630 C C . LYS A 1 90 ? 5.432 -0.432 -11.956 1.00 94.19 90 LYS A C 1
ATOM 632 O O . LYS A 1 90 ? 5.183 -1.597 -11.666 1.00 94.19 90 LYS A O 1
ATOM 637 N N . ALA A 1 91 ? 4.715 0.596 -11.503 1.00 95.00 91 ALA A N 1
ATOM 638 C CA . ALA A 1 91 ? 3.556 0.484 -10.616 1.00 95.00 91 ALA A CA 1
ATOM 639 C C . ALA A 1 91 ? 2.278 1.054 -11.256 1.00 95.00 91 ALA A C 1
ATOM 641 O O . ALA A 1 91 ? 1.534 1.817 -10.638 1.00 95.00 91 ALA A O 1
ATOM 642 N N . GLN A 1 92 ? 2.033 0.732 -12.529 1.00 92.75 92 GLN A N 1
ATOM 643 C CA . GLN A 1 92 ? 0.819 1.178 -13.216 1.00 92.75 92 GLN A CA 1
ATOM 644 C C . GLN A 1 92 ? -0.435 0.622 -12.533 1.00 92.75 92 GLN A C 1
ATOM 646 O O . GLN A 1 92 ? -0.505 -0.561 -12.205 1.00 92.75 92 GLN A O 1
ATOM 651 N N . GLY A 1 93 ? -1.425 1.490 -12.320 1.00 92.62 93 GLY A N 1
ATOM 652 C CA . GLY A 1 93 ? -2.662 1.138 -11.622 1.00 92.62 93 GLY A CA 1
ATOM 653 C C . GLY A 1 93 ? -2.543 1.076 -10.097 1.00 92.62 93 GLY A C 1
ATOM 654 O O . GLY A 1 93 ? -3.552 0.838 -9.440 1.00 92.62 93 GLY A O 1
ATOM 655 N N . ALA A 1 94 ? -1.355 1.309 -9.528 1.00 96.62 94 ALA A N 1
ATOM 656 C CA . ALA A 1 94 ? -1.224 1.574 -8.102 1.00 96.62 94 ALA A CA 1
ATOM 657 C C . ALA A 1 94 ? -1.510 3.045 -7.801 1.00 96.62 94 ALA A C 1
ATOM 659 O O . ALA A 1 94 ? -1.127 3.918 -8.576 1.00 96.62 94 ALA A O 1
ATOM 660 N N . GLU A 1 95 ? -2.081 3.320 -6.640 1.00 94.94 95 GLU A N 1
ATOM 661 C CA . GLU A 1 95 ? -2.054 4.618 -5.984 1.00 94.94 95 GLU A CA 1
ATOM 662 C C . GLU A 1 95 ? -0.862 4.689 -5.023 1.00 94.94 95 GLU A C 1
ATOM 664 O O . GLU A 1 95 ? -0.573 3.734 -4.301 1.00 94.94 95 GLU A O 1
ATOM 669 N N . VAL A 1 96 ? -0.158 5.822 -5.008 1.00 94.25 96 VAL A N 1
ATOM 670 C CA . VAL A 1 96 ? 0.943 6.067 -4.068 1.00 94.25 96 VAL A CA 1
ATOM 671 C C . VAL A 1 96 ? 0.399 6.772 -2.834 1.00 94.25 96 VAL A C 1
ATOM 673 O O . VAL A 1 96 ? -0.056 7.911 -2.904 1.00 94.25 96 VAL A O 1
ATOM 676 N N . ILE A 1 97 ? 0.516 6.117 -1.682 1.00 91.94 97 ILE A N 1
ATOM 677 C CA . ILE A 1 97 ? 0.166 6.676 -0.377 1.00 91.94 97 ILE A CA 1
ATOM 678 C C . ILE A 1 97 ? 1.419 6.602 0.481 1.00 91.94 97 ILE A C 1
ATOM 680 O O . ILE A 1 97 ? 1.756 5.543 1.007 1.00 91.94 97 ILE A O 1
ATOM 684 N N . GLY A 1 98 ? 2.141 7.719 0.601 1.00 89.62 98 GLY A N 1
ATOM 685 C CA . GLY A 1 98 ? 3.447 7.736 1.261 1.00 89.62 98 GLY A CA 1
ATOM 686 C C . GLY A 1 98 ? 4.368 6.659 0.679 1.00 89.62 98 GLY A C 1
ATOM 687 O O . GLY A 1 98 ? 4.569 6.616 -0.528 1.00 89.62 98 GLY A O 1
ATOM 688 N N . ALA A 1 99 ? 4.893 5.771 1.525 1.00 89.62 99 ALA A N 1
ATOM 689 C CA . ALA A 1 99 ? 5.747 4.655 1.110 1.00 89.62 99 ALA A CA 1
ATOM 690 C C . ALA A 1 99 ? 4.987 3.400 0.611 1.00 89.62 99 ALA A C 1
ATOM 692 O O . ALA A 1 99 ? 5.599 2.351 0.420 1.00 89.62 99 ALA A O 1
ATOM 693 N N . ALA A 1 100 ? 3.664 3.453 0.437 1.00 92.25 100 ALA A N 1
ATOM 694 C CA . ALA A 1 100 ? 2.850 2.324 -0.015 1.00 92.25 100 ALA A CA 1
ATOM 695 C C . ALA A 1 100 ? 2.335 2.513 -1.449 1.00 92.25 100 ALA A C 1
ATOM 697 O O . ALA A 1 100 ? 1.887 3.594 -1.823 1.00 92.25 100 ALA A O 1
ATOM 698 N N . LEU A 1 101 ? 2.341 1.423 -2.214 1.00 95.56 101 LEU A N 1
ATOM 699 C CA . LEU A 1 101 ? 1.681 1.262 -3.505 1.00 95.56 101 LEU A CA 1
ATOM 700 C C . LEU A 1 101 ? 0.406 0.437 -3.302 1.00 95.56 101 LEU A C 1
ATOM 702 O O . LEU A 1 101 ? 0.482 -0.763 -3.025 1.00 95.56 101 LEU A O 1
ATOM 706 N N . LEU A 1 102 ? -0.755 1.074 -3.414 1.00 96.88 102 LEU A N 1
ATOM 707 C CA . LEU A 1 102 ? -2.070 0.452 -3.279 1.00 96.88 102 LEU A CA 1
ATOM 708 C C . LEU A 1 102 ? -2.629 0.112 -4.660 1.00 96.88 102 LEU A C 1
ATOM 710 O O . LEU A 1 102 ? -2.955 1.002 -5.429 1.00 96.88 102 LEU A O 1
ATOM 714 N N . TYR A 1 103 ? -2.779 -1.169 -4.965 1.00 97.56 103 TYR A N 1
ATOM 715 C CA . TYR A 1 103 ? -3.437 -1.670 -6.168 1.00 97.56 103 TYR A CA 1
ATOM 716 C C . TYR A 1 103 ? -4.897 -1.997 -5.825 1.00 97.56 103 TYR A C 1
ATOM 718 O O . TYR A 1 103 ? -5.130 -2.985 -5.118 1.00 97.56 103 TYR A O 1
ATOM 726 N N . PRO A 1 104 ? -5.882 -1.208 -6.297 1.00 96.62 104 PRO A N 1
ATOM 727 C CA . PRO A 1 104 ? -7.283 -1.373 -5.900 1.00 96.62 104 PRO A CA 1
ATOM 728 C C . PRO A 1 104 ? -7.913 -2.686 -6.373 1.00 96.62 104 PRO A C 1
ATOM 730 O O . PRO A 1 104 ? -8.805 -3.217 -5.711 1.00 96.62 104 PRO A O 1
ATOM 733 N N . ASN A 1 105 ? -7.449 -3.218 -7.510 1.00 95.50 105 ASN A N 1
ATOM 734 C CA . ASN A 1 105 ? -8.074 -4.342 -8.213 1.00 95.50 105 ASN A CA 1
ATOM 735 C C . ASN A 1 105 ? -9.586 -4.091 -8.411 1.00 95.50 105 ASN A C 1
ATOM 737 O O . ASN A 1 105 ? -9.947 -3.066 -8.986 1.00 95.50 105 ASN A O 1
ATOM 741 N N . HIS A 1 106 ? -10.461 -4.979 -7.929 1.00 95.06 106 HIS A N 1
ATOM 742 C CA . HIS A 1 106 ? -11.922 -4.812 -7.975 1.00 95.06 106 HIS A CA 1
ATOM 743 C C . HIS A 1 106 ? -12.524 -4.475 -6.602 1.00 95.06 106 HIS A C 1
ATOM 745 O O . HIS A 1 106 ? -13.714 -4.696 -6.370 1.00 95.06 106 HIS A O 1
ATOM 751 N N . THR A 1 107 ? -11.714 -3.948 -5.680 1.00 95.50 107 THR A N 1
ATOM 752 C CA . THR A 1 107 ? -12.174 -3.596 -4.332 1.00 95.50 107 THR A CA 1
ATOM 753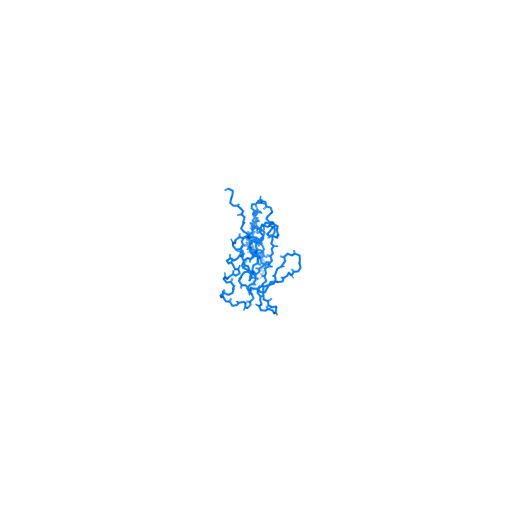 C C . THR A 1 107 ? -13.281 -2.538 -4.411 1.00 95.50 107 THR A C 1
ATOM 755 O O . THR A 1 107 ? -13.094 -1.516 -5.079 1.00 95.50 107 THR A O 1
ATOM 758 N N . PRO A 1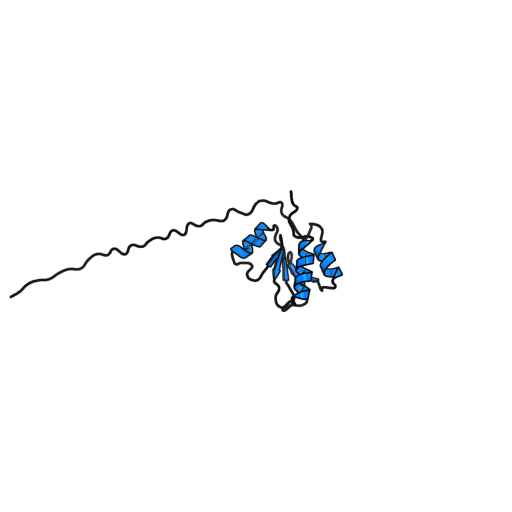 108 ? -14.429 -2.731 -3.733 1.00 95.06 108 PRO A N 1
ATOM 759 C CA . PRO A 1 108 ? -15.497 -1.737 -3.709 1.00 95.06 108 PRO A CA 1
ATOM 760 C C . PRO A 1 108 ? -14.996 -0.386 -3.189 1.00 95.06 108 PRO A C 1
ATOM 762 O O . PRO A 1 108 ? -14.251 -0.338 -2.212 1.00 95.06 108 PRO A O 1
ATOM 765 N N . GLY A 1 109 ? -15.455 0.721 -3.780 1.00 94.81 109 GLY A N 1
ATOM 766 C CA . GLY A 1 109 ? -14.953 2.062 -3.443 1.00 94.81 109 GLY A CA 1
ATOM 767 C C . GLY A 1 109 ? -15.028 2.407 -1.950 1.00 94.81 109 GLY A C 1
ATOM 768 O O . GLY A 1 109 ? -14.096 2.989 -1.410 1.00 94.81 109 GLY A O 1
ATOM 769 N N . SER A 1 110 ? -16.083 1.980 -1.247 1.00 94.25 110 SER A N 1
ATOM 770 C CA . SER A 1 110 ? -16.205 2.187 0.204 1.00 94.25 110 SER A CA 1
ATOM 771 C C . SER A 1 110 ? -15.138 1.447 1.013 1.00 94.25 110 SER A C 1
ATOM 773 O O . SER A 1 110 ? -14.658 1.967 2.015 1.00 94.25 110 SER A O 1
ATOM 775 N N . GLU A 1 111 ? -14.767 0.236 0.594 1.00 95.62 111 GLU A N 1
ATOM 776 C CA . GLU A 1 111 ? -13.702 -0.538 1.232 1.00 95.62 111 GLU A CA 1
ATOM 777 C C . GLU A 1 111 ? -12.330 0.049 0.886 1.00 95.62 111 GLU A C 1
ATOM 779 O O . GLU A 1 111 ? -11.489 0.207 1.769 1.00 95.62 111 GLU A O 1
ATOM 784 N N . LEU A 1 112 ? -12.134 0.469 -0.366 1.00 96.69 112 LEU A N 1
ATOM 785 C CA . LEU A 1 112 ? -10.907 1.121 -0.812 1.00 96.69 112 LEU A CA 1
ATOM 786 C C . LEU A 1 112 ? -10.622 2.404 -0.015 1.00 96.69 112 LEU A C 1
ATOM 788 O O . LEU A 1 112 ? -9.531 2.556 0.528 1.00 96.69 112 LEU A O 1
ATOM 792 N N . THR A 1 113 ? -11.630 3.258 0.179 1.00 96.94 113 THR A N 1
ATOM 793 C CA . THR A 1 113 ? -11.507 4.465 1.010 1.00 96.94 113 THR A CA 1
ATOM 794 C C . THR A 1 113 ? -11.116 4.142 2.456 1.00 96.94 113 THR A C 1
ATOM 796 O O . THR A 1 113 ? -10.338 4.874 3.071 1.00 96.94 113 THR A O 1
ATOM 799 N N . LEU A 1 114 ? -11.616 3.045 3.039 1.00 96.44 114 LEU A N 1
ATOM 800 C CA . LEU A 1 114 ? -11.183 2.617 4.376 1.00 96.44 114 LEU A CA 1
ATOM 801 C C . LEU A 1 114 ? -9.706 2.203 4.380 1.00 96.44 114 LEU A C 1
ATOM 803 O O . LEU A 1 114 ? -8.970 2.572 5.298 1.00 96.44 114 LEU A O 1
ATOM 807 N N . ILE A 1 115 ? -9.263 1.483 3.348 1.00 95.44 115 ILE A N 1
ATOM 808 C CA . ILE A 1 115 ? -7.867 1.061 3.194 1.00 95.44 115 ILE A CA 1
ATOM 809 C C . ILE A 1 115 ? -6.945 2.281 3.076 1.00 95.44 115 ILE A C 1
ATOM 811 O O . ILE A 1 115 ? -5.973 2.378 3.828 1.00 95.44 115 ILE A O 1
ATOM 815 N N . GLU A 1 116 ? -7.268 3.233 2.202 1.00 95.25 116 GLU A N 1
ATOM 816 C CA . GLU A 1 116 ? -6.526 4.488 2.010 1.00 95.25 116 GLU A CA 1
ATOM 817 C C . GLU A 1 116 ? -6.404 5.279 3.320 1.00 95.25 116 GLU A C 1
ATOM 819 O O . GLU A 1 116 ? -5.308 5.685 3.724 1.00 95.25 116 GLU A O 1
ATOM 824 N N . ASN A 1 117 ? -7.521 5.433 4.040 1.00 94.06 117 ASN A N 1
ATOM 825 C CA . ASN A 1 117 ? -7.564 6.128 5.324 1.00 94.06 117 ASN A CA 1
ATOM 826 C C . ASN A 1 117 ? -6.691 5.448 6.381 1.00 94.06 117 ASN A C 1
ATOM 828 O O . ASN A 1 117 ? -5.988 6.130 7.131 1.00 94.06 117 ASN A O 1
ATOM 832 N N . CYS A 1 118 ? -6.712 4.115 6.447 1.00 92.81 118 CYS A N 1
ATOM 833 C CA . CYS A 1 118 ? -5.852 3.369 7.356 1.00 92.81 118 CYS A CA 1
ATOM 834 C C . CYS A 1 118 ? -4.376 3.538 6.991 1.00 92.81 118 CYS A C 1
ATOM 836 O O . CYS A 1 118 ? -3.562 3.822 7.871 1.00 92.81 118 CYS A O 1
ATOM 838 N N . LEU A 1 119 ? -4.019 3.419 5.709 1.00 91.00 119 LEU A N 1
ATOM 839 C CA . LEU A 1 119 ? -2.644 3.610 5.244 1.00 91.00 119 LEU A CA 1
ATOM 840 C C . LEU A 1 119 ? -2.130 5.007 5.595 1.00 91.00 119 LEU A C 1
ATOM 842 O O . LEU A 1 119 ? -1.046 5.136 6.170 1.00 91.00 119 LEU A O 1
ATOM 846 N N . GLY A 1 120 ? -2.947 6.042 5.385 1.00 88.81 120 GLY A N 1
ATOM 847 C CA . GLY A 1 120 ? -2.622 7.436 5.685 1.00 88.81 120 GLY A CA 1
ATOM 848 C C . GLY A 1 120 ? -2.244 7.744 7.143 1.00 88.81 120 GLY A C 1
ATOM 849 O O . GLY A 1 120 ? -1.776 8.858 7.404 1.00 88.81 120 GLY A O 1
ATOM 850 N N . GLN A 1 121 ? -2.417 6.799 8.075 1.00 83.62 121 GLN A N 1
ATOM 851 C CA . GLN A 1 121 ? -2.034 6.917 9.488 1.00 83.62 121 GLN A CA 1
ATOM 852 C C . GLN A 1 121 ? -0.601 6.454 9.794 1.00 83.62 121 GLN A C 1
ATOM 854 O O . GLN A 1 121 ? -0.100 6.765 10.872 1.00 83.62 121 GLN A O 1
ATOM 859 N N . GLY A 1 122 ? 0.054 5.697 8.903 1.00 75.75 122 GLY A N 1
ATOM 860 C CA . GLY A 1 122 ? 1.330 5.040 9.237 1.00 75.75 122 GLY A CA 1
ATOM 861 C C . GLY A 1 122 ? 2.384 4.989 8.134 1.00 75.75 122 GLY A C 1
ATOM 862 O O . GLY A 1 122 ? 3.543 4.726 8.430 1.00 75.75 122 GLY A O 1
ATOM 863 N N . VAL A 1 123 ? 2.020 5.260 6.880 1.00 74.38 123 VAL A N 1
ATOM 864 C CA . VAL A 1 123 ? 2.960 5.186 5.741 1.00 74.38 123 VAL A CA 1
ATOM 865 C C . VAL A 1 123 ? 3.509 6.551 5.311 1.00 74.38 123 VAL A C 1
ATOM 867 O O . VAL A 1 123 ? 4.253 6.639 4.336 1.00 74.38 123 VAL A O 1
ATOM 870 N N . LYS A 1 124 ? 3.119 7.626 6.010 1.00 69.81 124 LYS A N 1
ATOM 871 C CA . LYS A 1 124 ? 3.609 8.988 5.765 1.00 69.81 124 LYS A CA 1
ATOM 872 C C . LYS A 1 124 ? 4.997 9.159 6.373 1.00 69.81 124 LYS A C 1
ATOM 874 O O . LYS A 1 124 ? 5.244 8.711 7.491 1.00 69.81 124 LYS A O 1
ATOM 879 N N . GLU A 1 125 ? 5.876 9.853 5.659 1.00 63.94 125 GLU A N 1
ATOM 880 C CA . GLU A 1 125 ? 7.154 10.279 6.225 1.00 63.94 125 GLU A CA 1
ATOM 881 C C . GLU A 1 125 ? 6.900 11.274 7.375 1.00 63.94 125 GLU A C 1
ATOM 883 O O . GLU A 1 125 ? 5.995 12.114 7.271 1.00 63.94 125 GLU A O 1
ATOM 888 N N . PRO A 1 126 ? 7.631 11.170 8.501 1.00 58.56 126 PRO A N 1
ATOM 889 C CA . PRO A 1 126 ? 7.534 12.156 9.567 1.00 58.56 126 PRO A CA 1
ATOM 890 C C . PRO A 1 126 ? 7.900 13.533 9.007 1.00 58.56 126 PRO A C 1
ATOM 892 O O . PRO A 1 126 ? 8.916 13.681 8.332 1.00 58.56 126 PRO A O 1
ATOM 895 N N . LYS A 1 127 ? 7.052 14.532 9.273 1.00 54.00 127 LYS A N 1
ATOM 896 C CA . LYS A 1 127 ? 7.385 15.928 8.978 1.00 54.00 127 LYS A CA 1
ATOM 897 C C . LYS A 1 127 ? 8.534 16.331 9.901 1.00 54.00 127 LYS A C 1
ATOM 899 O O . LYS A 1 127 ? 8.401 16.155 11.113 1.00 54.00 127 LYS A O 1
ATOM 904 N N . GLU A 1 128 ? 9.638 16.787 9.316 1.00 49.81 128 GLU A N 1
ATOM 905 C CA . GLU A 1 128 ? 10.746 17.417 10.049 1.00 49.81 128 GLU A CA 1
ATOM 906 C C . GLU A 1 128 ? 10.292 18.697 10.762 1.00 49.81 128 GLU A C 1
ATOM 908 O O . GLU A 1 128 ? 9.414 19.407 10.211 1.00 49.81 128 GLU A O 1
#